Protein AF-A0A7C8MLR4-F1 (afdb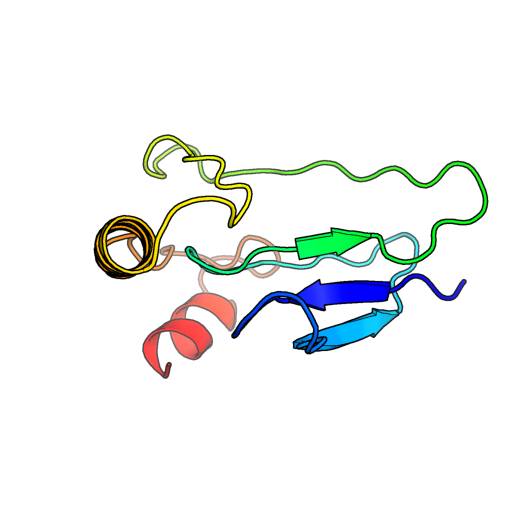_monomer_lite)

Radius of gyration: 14.9 Å; chains: 1; bounding box: 33×39×33 Å

Organism: NCBI:txid100035

Secondary structure (DSSP, 8-state):
---EEE-B-SSSS----EEE--TT------TT-B--BS---SS--------TTSPPP----S-S-HHHHHHHHHHHHTSPPPSSBTTTBTT-SHHHHHTT-

Sequence (101 aa):
MDKSLRECSRGPTAYGNIQKVQKGDVFVLPAGVSHASIESKDDFEYVGFYEVDAPMWDMNYCKDDAEMTATKAERCAQVPIPQADPVFGVDGPLPKIWQSI

Foldseek 3Di:
DFKWKFWDDDDDPDTDDTGGDDPPDDDDDQFPTDIDTPDDDDPDDDDDDDDPPWPDDDDDPPPDDPVVSVVSVVVSVPGDQDCADPVHGNPDCRSVVVVVD

pLDDT: mean 82.24, std 15.69, range [37.28, 95.88]

InterPro domains:
  IPR011051 RmlC-like cupin domain superfamily [SSF51182] (18-58)
  IPR014710 RmlC-like jelly roll fold [G3DSA:2.60.120.10] (6-69)
  IPR047121 Uncharacterized protein YjlB-like [PTHR36448] (13-99)

Structure (mmCIF, N/CA/C/O backbone):
data_AF-A0A7C8MLR4-F1
#
_entry.id   AF-A0A7C8MLR4-F1
#
loop_
_atom_site.group_PDB
_atom_site.id
_atom_site.type_symbol
_atom_site.label_atom_id
_atom_site.label_alt_id
_atom_site.label_comp_id
_atom_site.label_asym_id
_atom_site.label_entity_id
_atom_site.label_seq_id
_atom_site.pdbx_PDB_ins_code
_atom_site.Cartn_x
_atom_site.Cartn_y
_atom_site.Cartn_z
_atom_site.occupancy
_atom_site.B_iso_or_equiv
_atom_site.auth_seq_id
_atom_site.auth_comp_id
_atom_site.auth_asym_id
_atom_site.auth_atom_id
_atom_site.pdbx_PDB_model_num
ATOM 1 N N . MET A 1 1 ? 7.090 -19.382 -8.856 1.00 40.56 1 MET A N 1
ATOM 2 C CA . MET A 1 1 ? 6.160 -18.238 -8.841 1.00 40.56 1 MET A CA 1
ATOM 3 C C . MET A 1 1 ? 6.877 -17.120 -8.112 1.00 40.56 1 MET A C 1
ATOM 5 O O . MET A 1 1 ? 6.848 -17.086 -6.898 1.00 40.56 1 MET A O 1
ATOM 9 N N . ASP A 1 2 ? 7.634 -16.308 -8.844 1.00 37.28 2 ASP A N 1
ATOM 10 C CA . ASP A 1 2 ? 8.369 -15.168 -8.293 1.00 37.28 2 ASP A CA 1
ATOM 11 C C . ASP A 1 2 ? 7.834 -13.935 -9.018 1.00 37.28 2 ASP A C 1
ATOM 13 O O . ASP A 1 2 ? 7.963 -13.867 -10.240 1.00 37.28 2 ASP A O 1
ATOM 17 N N . LYS A 1 3 ? 7.177 -13.008 -8.318 1.00 51.75 3 LYS A N 1
ATOM 18 C CA . LYS A 1 3 ? 6.635 -11.784 -8.935 1.00 51.75 3 LYS A CA 1
ATOM 19 C C . LYS A 1 3 ? 6.851 -10.606 -8.018 1.00 51.75 3 LYS A C 1
ATOM 21 O O . LYS A 1 3 ? 6.333 -10.626 -6.921 1.00 51.75 3 LYS A O 1
ATOM 26 N N . SER A 1 4 ? 7.609 -9.603 -8.424 1.00 50.62 4 SER A N 1
ATOM 27 C CA . SER A 1 4 ? 7.967 -8.500 -7.536 1.00 50.62 4 SER A CA 1
ATOM 28 C C . SER A 1 4 ? 6.994 -7.323 -7.594 1.00 50.62 4 SER A C 1
ATOM 30 O O . SER A 1 4 ? 6.867 -6.700 -8.652 1.00 50.62 4 SER A O 1
ATOM 32 N N . LEU A 1 5 ? 6.388 -6.972 -6.457 1.00 48.66 5 LEU A N 1
ATOM 33 C CA . LEU A 1 5 ? 5.728 -5.679 -6.247 1.00 48.66 5 LEU A CA 1
ATOM 34 C C . LEU A 1 5 ? 6.746 -4.628 -5.793 1.00 48.66 5 LEU A C 1
ATOM 36 O O . LEU A 1 5 ? 7.613 -4.922 -4.971 1.00 48.66 5 LEU A O 1
ATOM 40 N N . ARG A 1 6 ? 6.634 -3.417 -6.348 1.00 58.16 6 ARG A N 1
ATOM 41 C CA . ARG A 1 6 ? 7.402 -2.219 -5.968 1.00 58.16 6 ARG A CA 1
ATOM 42 C C . ARG A 1 6 ? 6.686 -1.460 -4.852 1.00 58.16 6 ARG A C 1
ATOM 44 O O . ARG A 1 6 ? 5.479 -1.309 -4.906 1.00 58.16 6 ARG A O 1
ATOM 51 N N . GLU A 1 7 ? 7.444 -0.891 -3.930 1.00 47.62 7 GLU A N 1
ATOM 52 C CA . GLU A 1 7 ? 7.050 0.258 -3.108 1.00 47.62 7 GLU A CA 1
ATOM 53 C C . GLU A 1 7 ? 7.988 1.412 -3.503 1.00 47.62 7 GLU A C 1
ATOM 55 O O . GLU A 1 7 ? 9.201 1.269 -3.370 1.00 47.62 7 GLU A O 1
ATOM 60 N N . CYS A 1 8 ? 7.510 2.519 -4.089 1.00 43.53 8 CYS A N 1
ATOM 61 C CA . CYS A 1 8 ? 8.410 3.643 -4.405 1.00 43.53 8 CYS A CA 1
ATOM 62 C C . CYS A 1 8 ? 8.463 4.627 -3.247 1.00 43.53 8 CYS A C 1
ATOM 64 O O . CYS A 1 8 ? 7.476 5.308 -2.977 1.00 43.53 8 CYS A O 1
ATOM 66 N N . SER A 1 9 ? 9.636 4.765 -2.638 1.00 44.56 9 SER A N 1
ATOM 67 C CA . SER A 1 9 ? 9.847 5.699 -1.536 1.00 44.56 9 SER A CA 1
ATOM 68 C C . SER A 1 9 ? 10.859 6.813 -1.826 1.00 44.56 9 SER A C 1
ATOM 70 O O . SER A 1 9 ? 11.110 7.584 -0.906 1.00 44.56 9 SER A O 1
ATOM 72 N N . ARG A 1 10 ? 11.438 6.936 -3.046 1.00 42.06 10 ARG A N 1
ATOM 73 C CA . ARG A 1 10 ? 12.292 8.079 -3.480 1.00 42.06 10 ARG A CA 1
ATOM 74 C C . ARG A 1 10 ? 12.849 7.935 -4.922 1.00 42.06 10 ARG A C 1
ATOM 76 O O . ARG A 1 10 ? 13.702 7.092 -5.168 1.00 42.06 10 ARG A O 1
ATOM 83 N N . GLY A 1 11 ? 12.469 8.834 -5.839 1.00 41.69 11 GLY A N 1
ATOM 84 C CA . GLY A 1 11 ? 13.198 9.127 -7.093 1.00 41.69 11 GLY A CA 1
ATOM 85 C C . GLY A 1 11 ? 13.108 8.108 -8.258 1.00 41.69 11 GLY A C 1
ATOM 86 O O . GLY A 1 11 ? 12.576 7.012 -8.099 1.00 41.69 11 GLY A O 1
ATOM 87 N N . PRO A 1 12 ? 13.610 8.473 -9.460 1.00 45.59 12 PRO A N 1
ATOM 88 C CA . PRO A 1 12 ? 13.409 7.714 -10.704 1.00 45.59 12 PRO A CA 1
ATOM 89 C C . PRO A 1 12 ? 14.301 6.469 -10.889 1.00 45.59 12 PRO A C 1
ATOM 91 O O . PRO A 1 12 ? 14.094 5.733 -11.849 1.00 45.59 12 PRO A O 1
ATOM 94 N N . THR A 1 13 ? 15.281 6.210 -10.013 1.00 43.22 13 THR A N 1
ATOM 95 C CA . THR A 1 13 ? 16.286 5.139 -10.217 1.00 43.22 13 THR A CA 1
ATOM 96 C C . THR A 1 13 ? 16.564 4.247 -9.003 1.00 43.22 13 THR A C 1
ATOM 98 O O . THR A 1 13 ? 17.356 3.314 -9.120 1.00 43.22 13 THR A O 1
ATOM 101 N N . ALA A 1 14 ? 15.914 4.469 -7.857 1.00 52.47 14 ALA A N 1
ATOM 102 C CA . ALA A 1 14 ? 16.043 3.599 -6.688 1.00 52.47 14 ALA A CA 1
ATOM 103 C C . ALA A 1 14 ? 14.778 2.747 -6.513 1.00 52.47 14 ALA A C 1
ATOM 105 O O . ALA A 1 14 ? 13.669 3.267 -6.380 1.00 52.47 14 ALA A O 1
ATOM 106 N N . TYR A 1 15 ? 14.941 1.424 -6.522 1.00 55.88 15 TYR A N 1
ATOM 107 C CA . TYR A 1 15 ? 13.875 0.506 -6.131 1.00 55.88 15 TYR A CA 1
ATOM 108 C C . TYR A 1 15 ? 13.687 0.573 -4.611 1.00 55.88 15 TYR A C 1
ATOM 110 O O . TYR A 1 15 ? 14.673 0.604 -3.874 1.00 55.88 15 TYR A O 1
ATOM 118 N N . GLY A 1 16 ? 12.436 0.595 -4.142 1.00 67.56 16 GLY A N 1
ATOM 119 C CA . GLY A 1 16 ? 12.146 0.253 -2.749 1.00 67.56 16 GLY A CA 1
ATOM 120 C C . GLY A 1 16 ? 12.100 -1.263 -2.565 1.00 67.56 16 GLY A C 1
ATOM 121 O O . GLY A 1 16 ? 12.793 -2.005 -3.262 1.00 67.56 16 GLY A O 1
ATOM 122 N N . ASN A 1 17 ? 11.275 -1.737 -1.635 1.00 81.06 17 ASN A N 1
ATOM 123 C CA . ASN A 1 17 ? 11.182 -3.163 -1.337 1.00 81.06 17 ASN A CA 1
ATOM 124 C C . ASN A 1 17 ? 10.577 -3.938 -2.517 1.00 81.06 17 ASN A C 1
ATOM 126 O O . ASN A 1 17 ? 9.544 -3.551 -3.059 1.00 81.06 17 ASN A O 1
ATOM 130 N N . ILE A 1 18 ? 11.233 -5.037 -2.896 1.00 86.00 18 ILE A N 1
ATOM 131 C CA . ILE A 1 18 ? 10.826 -5.942 -3.975 1.00 86.00 18 ILE A CA 1
ATOM 132 C C . ILE A 1 18 ? 10.268 -7.205 -3.319 1.00 86.00 18 ILE A C 1
ATOM 134 O O . ILE A 1 18 ? 11.017 -7.946 -2.684 1.00 86.00 18 ILE A O 1
ATOM 138 N N . GLN A 1 19 ? 8.967 -7.457 -3.479 1.00 87.06 19 GLN A N 1
ATOM 139 C CA . GLN A 1 19 ? 8.288 -8.584 -2.822 1.00 87.06 19 GLN A CA 1
ATOM 140 C C . GLN A 1 19 ? 7.772 -9.607 -3.815 1.00 87.06 19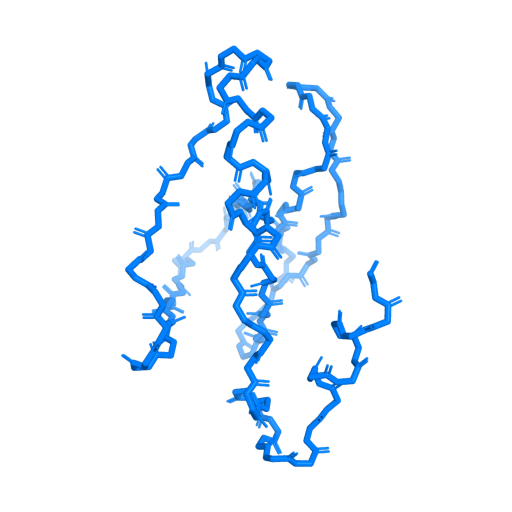 GLN A C 1
ATOM 142 O O . GLN A 1 19 ? 6.959 -9.243 -4.655 1.00 87.06 19 GLN A O 1
ATOM 147 N N . LYS A 1 20 ? 8.200 -10.869 -3.689 1.00 89.00 20 LYS A N 1
ATOM 148 C CA . LYS A 1 20 ? 7.711 -11.995 -4.497 1.00 89.00 20 LYS A CA 1
ATOM 149 C C . LYS A 1 20 ? 6.277 -12.359 -4.099 1.00 89.00 20 LYS A C 1
ATOM 151 O O . LYS A 1 20 ? 6.060 -12.708 -2.947 1.00 89.00 20 LYS A O 1
ATOM 156 N N . VAL A 1 21 ? 5.349 -12.336 -5.055 1.00 88.31 21 VAL A N 1
ATOM 157 C CA . VAL A 1 21 ? 3.939 -12.690 -4.859 1.00 88.31 21 VAL A CA 1
ATOM 158 C C . VAL A 1 21 ? 3.515 -13.908 -5.675 1.00 88.31 21 VAL A C 1
ATOM 160 O O . VAL A 1 21 ? 4.007 -14.168 -6.780 1.00 88.31 21 VAL A O 1
ATOM 163 N N . GLN A 1 22 ? 2.559 -14.646 -5.129 1.00 89.31 22 GLN A N 1
ATOM 164 C CA . GLN A 1 22 ? 1.918 -15.813 -5.716 1.00 89.31 22 GLN A CA 1
ATOM 165 C C . GLN A 1 22 ? 0.396 -15.758 -5.528 1.00 89.31 22 GLN A C 1
ATOM 167 O O . GLN A 1 22 ? -0.157 -14.879 -4.867 1.00 89.31 22 GLN A O 1
ATOM 172 N N . LYS A 1 23 ? -0.313 -16.705 -6.151 1.00 90.75 23 LYS A N 1
ATOM 173 C CA . LYS A 1 23 ? -1.770 -16.799 -6.029 1.00 90.75 23 LYS A CA 1
ATOM 174 C C . LYS A 1 23 ? -2.167 -16.992 -4.562 1.00 90.75 23 LYS A C 1
ATOM 176 O O . LYS A 1 23 ? -1.699 -17.929 -3.924 1.00 90.75 23 LYS A O 1
ATOM 181 N N . GLY A 1 24 ? -3.099 -16.165 -4.096 1.00 91.31 24 GLY A N 1
ATOM 182 C CA . GLY A 1 24 ? -3.614 -16.199 -2.726 1.00 91.31 24 GLY A CA 1
ATOM 183 C C . GLY A 1 24 ? -2.947 -15.194 -1.791 1.00 91.31 24 GLY A C 1
ATOM 184 O O . GLY A 1 24 ? -3.474 -14.968 -0.706 1.00 91.31 24 GLY A O 1
ATOM 185 N N . ASP A 1 25 ? -1.851 -14.559 -2.213 1.00 92.88 25 ASP A N 1
ATOM 186 C CA . ASP A 1 25 ? -1.252 -13.474 -1.442 1.00 92.88 25 ASP A CA 1
ATOM 187 C C . ASP A 1 25 ? -2.146 -12.231 -1.474 1.00 92.88 25 ASP A C 1
ATOM 189 O O . ASP A 1 25 ? -2.754 -11.896 -2.495 1.00 92.88 25 ASP A O 1
ATOM 193 N N . VAL A 1 26 ? -2.176 -11.522 -0.347 1.00 92.31 26 VAL A N 1
ATOM 194 C CA . VAL A 1 26 ? -2.851 -10.235 -0.194 1.00 92.31 26 VAL A CA 1
ATOM 195 C C . VAL A 1 26 ? -1.827 -9.224 0.291 1.00 92.31 26 VAL A C 1
ATOM 197 O O . VAL A 1 26 ? -1.069 -9.488 1.222 1.00 92.31 26 VAL A O 1
ATOM 200 N N . PHE A 1 27 ? -1.810 -8.057 -0.340 1.00 91.00 27 PHE A N 1
ATOM 201 C CA . PHE A 1 27 ? -1.008 -6.919 0.082 1.00 91.00 27 PHE A CA 1
ATOM 202 C C . PHE A 1 27 ? -1.932 -5.734 0.330 1.00 91.00 27 PHE A C 1
ATOM 204 O O . PHE A 1 27 ? -2.865 -5.488 -0.433 1.00 91.00 27 PHE A O 1
ATOM 211 N N . VAL A 1 28 ? -1.660 -5.003 1.407 1.00 91.56 28 VAL A N 1
ATOM 212 C CA . VAL A 1 28 ? -2.389 -3.790 1.771 1.00 91.56 28 VAL A CA 1
ATOM 213 C C . VAL A 1 28 ? -1.378 -2.659 1.850 1.00 91.56 28 VAL A C 1
ATOM 215 O O . VAL A 1 28 ? -0.337 -2.800 2.489 1.00 91.56 28 VAL A O 1
ATOM 218 N N . LEU A 1 29 ? -1.660 -1.561 1.153 1.00 89.38 29 LEU A N 1
ATOM 219 C CA . LEU A 1 29 ? -0.734 -0.444 0.992 1.00 89.38 29 LEU A CA 1
ATOM 220 C C . LEU A 1 29 ? -1.345 0.811 1.627 1.00 89.38 29 LEU A C 1
ATOM 222 O O . LEU A 1 29 ? -2.492 1.129 1.304 1.00 89.38 29 LEU A O 1
ATOM 226 N N . PRO A 1 30 ? -0.617 1.530 2.501 1.00 88.38 30 PRO A N 1
ATOM 227 C CA . PRO A 1 30 ? -1.084 2.812 3.008 1.00 88.38 30 PRO A CA 1
ATOM 228 C C . PRO A 1 30 ? -1.061 3.876 1.901 1.00 88.38 30 PRO A C 1
ATOM 230 O O . PRO A 1 30 ? -0.379 3.740 0.878 1.00 88.38 30 PRO A O 1
ATOM 233 N N . ALA A 1 31 ? -1.802 4.964 2.108 1.00 89.81 31 ALA A N 1
ATOM 234 C CA . ALA A 1 31 ? -1.806 6.091 1.183 1.00 89.81 31 ALA A CA 1
ATOM 235 C C . ALA A 1 31 ? -0.390 6.657 0.974 1.00 89.81 31 ALA A C 1
ATOM 237 O O . ALA A 1 31 ? 0.424 6.710 1.892 1.00 89.81 31 ALA A O 1
ATOM 238 N N . GLY A 1 32 ? -0.096 7.092 -0.252 1.00 87.50 32 GLY A N 1
ATOM 239 C CA . GLY A 1 32 ? 1.225 7.613 -0.625 1.00 87.50 32 GLY A CA 1
ATOM 240 C C . GLY A 1 32 ? 2.239 6.544 -1.039 1.00 87.50 32 GLY A C 1
ATOM 241 O O . GLY A 1 32 ? 3.278 6.886 -1.604 1.00 87.50 32 GLY A O 1
ATOM 242 N N . VAL A 1 33 ? 1.927 5.257 -0.859 1.00 87.12 33 VAL A N 1
ATOM 243 C CA . VAL A 1 33 ? 2.742 4.165 -1.396 1.00 87.12 33 VAL A CA 1
ATOM 244 C C . VAL A 1 33 ? 2.356 3.889 -2.843 1.00 87.12 33 VAL A C 1
ATOM 246 O O . VAL A 1 33 ? 1.247 3.453 -3.149 1.00 87.12 33 VAL A O 1
ATOM 249 N N . SER A 1 34 ? 3.300 4.104 -3.758 1.00 84.50 34 SER A N 1
ATOM 250 C CA . SER A 1 34 ? 3.133 3.655 -5.143 1.00 84.50 34 SER A CA 1
ATOM 251 C C . SER A 1 34 ? 3.678 2.248 -5.327 1.00 84.50 34 SER A C 1
ATOM 253 O O . SER A 1 34 ? 4.695 1.882 -4.734 1.00 84.50 34 SER A O 1
ATOM 255 N N . HIS A 1 35 ? 3.029 1.489 -6.207 1.00 85.50 35 HIS A N 1
ATOM 256 C CA . HIS A 1 35 ? 3.458 0.153 -6.575 1.00 85.50 35 HIS A CA 1
ATOM 257 C C . HIS A 1 35 ? 3.470 -0.066 -8.079 1.00 85.50 35 HIS A C 1
ATOM 259 O O . HIS A 1 35 ? 2.876 0.682 -8.851 1.00 85.50 35 HIS A O 1
ATOM 265 N N . ALA A 1 36 ? 4.217 -1.079 -8.496 1.00 83.94 36 ALA A N 1
ATOM 266 C CA . ALA A 1 36 ? 4.299 -1.525 -9.876 1.00 83.94 36 ALA A CA 1
ATOM 267 C C . ALA A 1 36 ? 4.719 -2.993 -9.917 1.00 83.94 36 ALA A C 1
ATOM 269 O O . ALA A 1 36 ? 5.516 -3.437 -9.087 1.00 83.94 36 ALA A O 1
ATOM 270 N N . SER A 1 37 ? 4.209 -3.713 -10.912 1.00 85.62 37 SER A N 1
ATOM 271 C CA . SER A 1 37 ? 4.739 -5.015 -11.303 1.00 85.62 37 SER A CA 1
ATOM 272 C C . SER A 1 37 ? 6.024 -4.802 -12.100 1.00 85.62 37 SER A C 1
ATOM 274 O O . SER A 1 37 ? 5.998 -4.130 -13.129 1.00 85.62 37 SER A O 1
ATOM 276 N N . ILE A 1 38 ? 7.141 -5.361 -11.631 1.00 83.19 38 ILE A N 1
ATOM 277 C CA . ILE A 1 38 ? 8.427 -5.294 -12.354 1.00 83.19 38 ILE A CA 1
ATOM 278 C C . ILE A 1 38 ? 8.551 -6.453 -13.346 1.00 83.19 38 ILE A C 1
ATOM 280 O O . ILE A 1 38 ? 8.946 -6.258 -14.491 1.00 83.19 38 ILE A O 1
ATOM 284 N N . GLU A 1 39 ? 8.158 -7.652 -12.919 1.00 82.75 39 GLU A N 1
ATOM 285 C CA . GLU A 1 39 ? 8.120 -8.852 -13.747 1.00 82.75 39 GLU A CA 1
ATOM 286 C C . GLU A 1 39 ? 6.777 -9.552 -13.558 1.00 82.75 39 GLU A C 1
ATOM 288 O O . GLU A 1 39 ? 6.335 -9.786 -12.431 1.00 82.75 39 GLU A O 1
ATOM 293 N N . SER A 1 40 ? 6.148 -9.926 -14.671 1.00 79.50 40 SER A N 1
ATOM 294 C CA . SER A 1 40 ? 4.975 -10.794 -14.678 1.00 79.50 40 SER A CA 1
ATOM 295 C C . SER A 1 40 ? 5.224 -11.958 -15.631 1.00 79.50 40 SER A C 1
ATOM 297 O O . SER A 1 40 ? 5.815 -11.791 -16.697 1.00 79.50 40 SER A O 1
ATOM 299 N N . LYS A 1 41 ? 4.833 -13.153 -15.197 1.00 74.12 41 LYS A N 1
ATOM 300 C CA . LYS A 1 41 ? 4.861 -14.395 -15.973 1.00 74.12 41 LYS A CA 1
ATOM 301 C C . LYS A 1 41 ? 3.484 -15.034 -15.870 1.00 74.12 41 LYS A C 1
ATOM 303 O O . LYS A 1 41 ? 2.832 -14.882 -14.825 1.00 74.12 41 LYS A O 1
ATOM 308 N N . ASP A 1 42 ? 3.099 -15.744 -16.926 1.00 79.81 42 ASP A N 1
ATOM 309 C CA . ASP A 1 42 ? 1.750 -16.284 -17.128 1.00 79.81 42 ASP A CA 1
ATOM 310 C C . ASP A 1 42 ? 0.679 -15.169 -17.124 1.00 79.81 42 ASP A C 1
ATOM 312 O O . ASP A 1 42 ? 1.007 -13.980 -17.131 1.00 79.81 42 ASP A O 1
ATOM 316 N N . ASP A 1 43 ? -0.599 -15.542 -17.077 1.00 82.81 43 ASP A N 1
ATOM 317 C CA . ASP A 1 43 ? -1.729 -14.608 -16.993 1.00 82.81 43 ASP A CA 1
ATOM 318 C C . ASP A 1 43 ? -1.893 -14.093 -15.549 1.00 82.81 43 ASP A C 1
ATOM 320 O O . ASP A 1 43 ? -2.738 -14.547 -14.776 1.00 82.81 43 ASP A O 1
ATOM 324 N N . PHE A 1 44 ? -0.991 -13.201 -15.121 1.00 81.69 44 PHE A N 1
ATOM 325 C CA . PHE A 1 44 ? -1.090 -12.556 -13.811 1.00 81.69 44 PHE A CA 1
ATOM 326 C C . PHE A 1 44 ? -2.259 -11.576 -13.765 1.00 81.69 44 PHE A C 1
ATOM 328 O O . PHE A 1 44 ? -2.256 -10.575 -14.477 1.00 81.69 44 PHE A O 1
ATOM 335 N N . GLU A 1 45 ? -3.176 -11.798 -12.832 1.00 88.06 45 GLU A N 1
ATOM 336 C CA . GLU A 1 45 ? -4.275 -10.885 -12.552 1.00 88.06 45 GLU A CA 1
ATOM 337 C C . GLU A 1 45 ? -4.382 -10.644 -11.047 1.00 88.06 45 GLU A C 1
ATOM 339 O O . GLU A 1 45 ? -4.125 -11.535 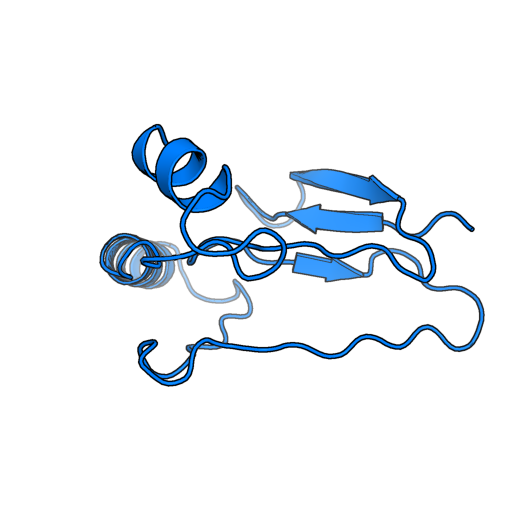-10.230 1.00 88.06 45 GLU A O 1
ATOM 344 N N . TYR A 1 46 ? -4.770 -9.428 -10.681 1.00 90.44 46 TYR A N 1
ATOM 345 C CA . TYR A 1 46 ? -5.154 -9.074 -9.324 1.00 90.44 46 TYR A CA 1
ATOM 346 C C . TYR A 1 46 ? -6.312 -8.084 -9.374 1.00 90.44 46 TYR A C 1
ATOM 348 O O . TYR A 1 46 ? -6.536 -7.404 -10.376 1.00 90.44 46 TYR A O 1
ATOM 356 N N . VAL A 1 47 ? -7.044 -8.006 -8.271 1.00 91.56 47 VAL A N 1
ATOM 357 C CA . VAL A 1 47 ? -8.142 -7.062 -8.082 1.00 91.56 47 VAL A CA 1
ATOM 358 C C . VAL A 1 47 ? -7.791 -6.132 -6.931 1.00 91.56 47 VAL A C 1
ATOM 360 O O . VAL A 1 47 ? -7.260 -6.567 -5.910 1.00 91.56 47 VAL A O 1
ATOM 363 N N . GLY A 1 48 ? -8.038 -4.842 -7.131 1.00 89.62 48 GLY A N 1
ATOM 364 C CA . GLY A 1 48 ? -7.864 -3.819 -6.108 1.00 89.62 48 GLY A CA 1
ATOM 365 C C . GLY A 1 48 ? -9.196 -3.487 -5.453 1.00 89.62 48 GLY A C 1
ATOM 366 O O . GLY A 1 48 ? -10.225 -3.432 -6.128 1.00 89.62 48 GLY A O 1
ATOM 367 N N . PHE A 1 49 ? -9.160 -3.229 -4.151 1.00 88.69 49 PHE A N 1
ATOM 368 C CA . PHE A 1 49 ? -10.311 -2.782 -3.379 1.00 88.69 49 PHE A CA 1
ATOM 369 C C . PHE A 1 49 ? -9.927 -1.544 -2.576 1.00 88.69 49 PHE A C 1
ATOM 371 O O . PHE A 1 49 ? -8.791 -1.415 -2.123 1.00 88.69 49 PHE A O 1
ATOM 378 N N . TYR A 1 50 ? -10.898 -0.661 -2.391 1.00 86.81 50 TYR A N 1
ATOM 379 C CA . TYR A 1 50 ? -10.827 0.468 -1.474 1.00 86.81 50 TYR A CA 1
ATOM 380 C C . TYR A 1 50 ? -11.989 0.333 -0.493 1.00 86.81 50 TYR A C 1
ATOM 382 O O . TYR A 1 50 ? -13.032 -0.222 -0.852 1.00 86.81 50 TYR A O 1
ATOM 390 N N . GLU A 1 51 ? -11.815 0.805 0.739 1.00 84.44 51 GLU A N 1
ATOM 391 C CA . GLU A 1 51 ? -12.917 0.805 1.701 1.00 84.44 51 GLU A CA 1
ATOM 392 C C . GLU A 1 51 ? -14.059 1.696 1.207 1.00 84.44 51 GLU A C 1
ATOM 394 O O . GLU A 1 51 ? -13.829 2.713 0.553 1.00 84.44 51 GLU A O 1
ATOM 399 N N . VAL A 1 52 ? -15.298 1.312 1.523 1.00 83.69 52 VAL A N 1
ATOM 400 C CA . VAL A 1 52 ? -16.506 2.003 1.039 1.00 83.69 52 VAL A CA 1
ATOM 401 C C . VAL A 1 52 ? -16.533 3.470 1.473 1.00 83.69 52 VAL A C 1
ATOM 403 O O . VAL A 1 52 ? -16.920 4.329 0.685 1.00 83.69 52 VAL A O 1
ATOM 406 N N . ASP A 1 53 ? -16.075 3.747 2.693 1.00 84.19 53 ASP A N 1
ATOM 407 C CA . ASP A 1 53 ? -16.056 5.088 3.283 1.00 84.19 53 ASP A CA 1
ATOM 408 C C . ASP A 1 53 ? -14.694 5.789 3.132 1.00 84.19 53 ASP A C 1
ATOM 410 O O . ASP A 1 53 ? -14.472 6.860 3.705 1.00 84.19 53 ASP A O 1
ATOM 414 N N . ALA A 1 54 ? -13.761 5.203 2.371 1.00 83.25 54 ALA A N 1
ATOM 415 C CA . ALA A 1 54 ? -12.486 5.848 2.093 1.00 83.25 54 ALA A CA 1
ATOM 416 C C . ALA A 1 54 ? -12.689 7.108 1.232 1.00 83.25 54 ALA A C 1
ATOM 418 O O . ALA A 1 54 ? -13.598 7.162 0.395 1.00 83.25 54 ALA A O 1
ATOM 419 N N . PRO A 1 55 ? -11.811 8.121 1.369 1.00 85.81 55 PRO A N 1
ATOM 420 C CA . PRO A 1 55 ? -11.745 9.207 0.404 1.00 85.81 55 PRO A CA 1
ATOM 421 C C . PRO A 1 55 ? -11.625 8.669 -1.027 1.00 85.81 55 PRO A C 1
ATOM 423 O O . PRO A 1 55 ? -11.013 7.623 -1.257 1.00 85.81 55 PRO A O 1
ATOM 426 N N . MET A 1 56 ? -12.169 9.411 -1.997 1.00 88.12 56 MET A N 1
ATOM 427 C CA . MET A 1 56 ? -12.008 9.078 -3.414 1.00 88.12 56 MET A CA 1
ATOM 428 C C . MET A 1 56 ? -10.522 8.881 -3.734 1.00 88.12 56 MET A C 1
ATOM 430 O O . MET A 1 56 ? -9.693 9.725 -3.388 1.00 88.12 56 MET A O 1
ATOM 434 N N . TRP A 1 57 ? -10.196 7.768 -4.390 1.00 84.88 57 TRP A N 1
ATOM 435 C CA . TRP A 1 57 ? -8.818 7.448 -4.737 1.00 84.88 57 TRP A CA 1
ATOM 436 C C . TRP A 1 57 ? -8.230 8.508 -5.681 1.00 84.88 57 TRP A C 1
ATOM 438 O O . TRP A 1 57 ? -8.902 9.003 -6.586 1.00 84.88 57 TRP A O 1
ATOM 448 N N . ASP A 1 58 ? -6.952 8.832 -5.479 1.00 86.31 58 ASP A N 1
ATOM 449 C CA . ASP A 1 58 ? -6.186 9.757 -6.319 1.00 86.31 58 ASP A CA 1
ATOM 450 C C . ASP A 1 58 ? -4.991 9.021 -6.946 1.00 86.31 58 ASP A C 1
ATOM 452 O O . ASP A 1 58 ? -4.003 8.700 -6.275 1.00 86.31 58 ASP A O 1
ATOM 456 N N . MET A 1 59 ? -5.094 8.701 -8.240 1.00 84.62 59 MET A N 1
ATOM 457 C CA . MET A 1 59 ? -4.048 7.981 -8.970 1.00 84.62 59 MET A CA 1
ATOM 458 C C . MET A 1 59 ? -2.907 8.913 -9.368 1.00 84.62 59 MET A C 1
ATOM 460 O O . MET A 1 59 ? -3.036 9.757 -10.254 1.00 84.62 59 MET A O 1
ATOM 464 N N . ASN A 1 60 ? -1.740 8.671 -8.775 1.00 85.75 60 ASN A N 1
ATOM 465 C CA . ASN A 1 60 ? -0.538 9.457 -8.999 1.00 85.75 60 ASN A CA 1
ATOM 466 C C . ASN A 1 60 ? 0.567 8.616 -9.651 1.00 85.75 60 ASN A C 1
ATOM 468 O O . ASN A 1 60 ? 0.967 7.579 -9.132 1.00 85.75 60 ASN A O 1
ATOM 472 N N . TYR A 1 61 ? 1.099 9.093 -10.780 1.00 84.06 61 TYR A N 1
ATOM 473 C CA . TYR A 1 61 ? 2.127 8.387 -11.564 1.00 84.06 61 TYR A CA 1
ATOM 474 C C . TYR A 1 61 ? 3.567 8.791 -11.214 1.00 84.06 61 TYR A C 1
ATOM 476 O O . TYR A 1 61 ? 4.497 8.370 -11.901 1.00 84.06 61 TYR A O 1
ATOM 484 N N . CYS A 1 62 ? 3.753 9.622 -10.181 1.00 80.19 62 CYS A N 1
ATOM 485 C CA . CYS A 1 62 ? 5.056 10.148 -9.752 1.00 80.19 62 CYS A CA 1
ATOM 486 C C . CYS A 1 62 ? 5.829 10.870 -10.877 1.00 80.19 62 CYS A C 1
ATOM 488 O O . CYS A 1 62 ? 7.034 10.673 -11.025 1.00 80.19 62 CYS A O 1
ATOM 490 N N . LYS A 1 63 ? 5.127 11.662 -11.701 1.00 86.25 63 LYS A N 1
ATOM 491 C CA . LYS A 1 63 ? 5.713 12.417 -12.829 1.00 86.25 63 LYS A CA 1
ATOM 492 C C . LYS A 1 63 ? 5.750 13.931 -12.617 1.00 86.25 63 LYS A C 1
ATOM 494 O O . LYS A 1 63 ? 6.330 14.627 -13.443 1.00 86.25 63 LYS A O 1
ATOM 499 N N . ASP A 1 64 ? 5.105 14.423 -11.566 1.00 89.50 64 ASP A N 1
ATOM 500 C CA . ASP A 1 64 ? 5.057 15.850 -11.265 1.00 89.50 64 ASP A CA 1
ATOM 501 C C . ASP A 1 64 ? 6.371 16.338 -10.650 1.00 89.50 64 ASP A C 1
ATOM 503 O O . ASP A 1 64 ? 7.229 15.547 -10.247 1.00 89.50 64 ASP A O 1
ATOM 507 N N . ASP A 1 65 ? 6.522 17.656 -10.573 1.00 92.88 65 ASP A N 1
ATOM 508 C CA . ASP A 1 65 ? 7.660 18.283 -9.913 1.00 92.88 65 ASP A CA 1
ATOM 509 C C . ASP A 1 65 ? 7.668 18.054 -8.386 1.00 92.88 65 ASP A C 1
ATOM 511 O O . ASP A 1 65 ? 6.759 17.462 -7.791 1.00 92.88 65 ASP A O 1
ATOM 515 N N . ALA A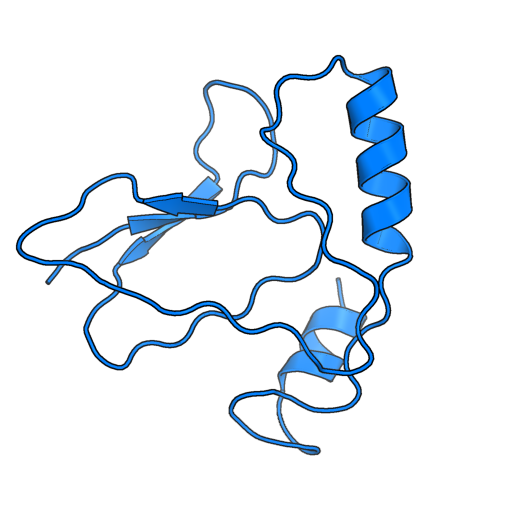 1 66 ? 8.749 18.499 -7.743 1.00 90.56 66 ALA A N 1
ATOM 516 C CA . ALA A 1 66 ? 8.965 18.300 -6.315 1.00 90.56 66 ALA A CA 1
ATOM 517 C C . ALA A 1 66 ? 7.925 19.019 -5.438 1.00 90.56 66 ALA A C 1
ATOM 519 O O . ALA A 1 66 ? 7.556 18.487 -4.393 1.00 90.56 66 ALA A O 1
ATOM 520 N N . GLU A 1 67 ? 7.442 20.1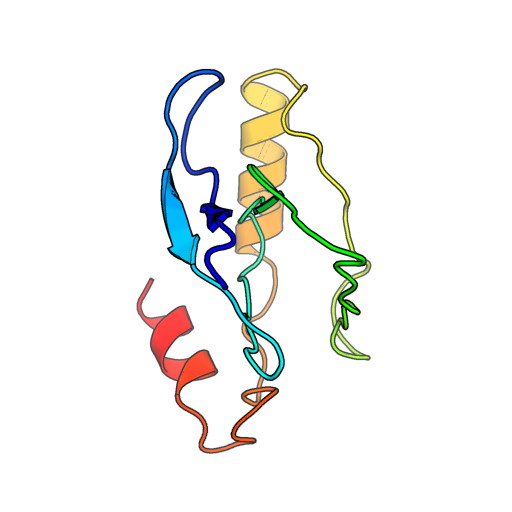91 -5.858 1.00 94.88 67 GLU A N 1
ATOM 521 C CA . GLU A 1 67 ? 6.464 20.981 -5.104 1.00 94.88 67 GLU A CA 1
ATOM 522 C C . GLU A 1 67 ? 5.102 20.282 -5.117 1.00 94.88 67 GLU A C 1
ATOM 524 O O . GLU A 1 67 ? 4.540 19.971 -4.066 1.00 94.88 67 GLU A O 1
ATOM 529 N N . MET A 1 68 ? 4.630 19.905 -6.304 1.00 92.94 68 MET A N 1
ATOM 530 C CA . MET A 1 68 ? 3.390 19.153 -6.470 1.00 92.94 68 MET A CA 1
ATOM 531 C C . MET A 1 68 ? 3.456 17.781 -5.797 1.00 92.94 68 MET A C 1
ATOM 533 O O . MET A 1 68 ? 2.469 17.324 -5.213 1.00 92.94 68 MET A O 1
ATOM 537 N N . THR A 1 69 ? 4.616 17.122 -5.839 1.00 90.69 69 THR A N 1
ATOM 538 C CA . THR A 1 69 ? 4.842 15.859 -5.125 1.00 90.69 69 THR A CA 1
ATOM 539 C C . THR A 1 69 ? 4.731 16.049 -3.610 1.00 90.69 69 THR A C 1
ATOM 541 O O . THR A 1 69 ? 4.099 15.225 -2.950 1.00 90.69 69 THR A O 1
ATOM 544 N N . ALA A 1 70 ? 5.278 17.135 -3.055 1.00 91.12 70 ALA A N 1
ATOM 545 C CA . ALA A 1 70 ? 5.161 17.447 -1.631 1.00 91.12 70 ALA A CA 1
ATOM 546 C C . ALA A 1 70 ? 3.702 17.704 -1.222 1.00 91.12 70 ALA A C 1
ATOM 548 O O . ALA A 1 70 ? 3.223 17.098 -0.266 1.00 91.12 70 ALA A O 1
ATOM 549 N N . THR A 1 71 ? 2.949 18.488 -2.003 1.00 94.19 71 THR A N 1
ATOM 550 C CA . THR A 1 71 ? 1.510 18.699 -1.763 1.00 94.19 71 THR A CA 1
ATOM 551 C C . THR A 1 71 ? 0.722 17.385 -1.781 1.00 94.19 71 THR A C 1
ATOM 553 O O . THR A 1 71 ? -0.191 17.180 -0.980 1.00 94.19 71 THR A O 1
ATOM 556 N N . LYS A 1 72 ? 1.053 16.460 -2.688 1.00 91.69 72 LYS A N 1
ATOM 557 C CA . LYS A 1 72 ? 0.415 15.134 -2.739 1.00 91.69 72 LYS A CA 1
ATOM 558 C C . LYS A 1 72 ? 0.779 14.280 -1.527 1.00 91.69 72 LYS A C 1
ATOM 560 O O . LYS A 1 72 ? -0.098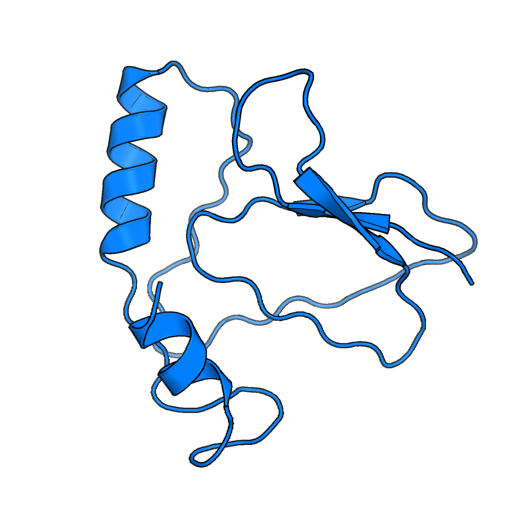 13.607 -0.989 1.00 91.69 72 LYS A O 1
ATOM 565 N N . ALA A 1 73 ? 2.029 14.333 -1.072 1.00 90.69 73 ALA A N 1
ATOM 566 C CA . ALA A 1 73 ? 2.463 13.642 0.138 1.00 90.69 73 ALA A CA 1
ATOM 567 C C . ALA A 1 73 ? 1.714 14.149 1.384 1.00 90.69 73 ALA A C 1
ATOM 569 O O . ALA A 1 73 ? 1.236 13.337 2.174 1.00 90.69 73 ALA A O 1
ATOM 570 N N . GLU A 1 74 ? 1.520 15.465 1.515 1.00 93.31 74 GLU A N 1
ATOM 571 C CA . GLU A 1 74 ? 0.712 16.059 2.589 1.00 93.31 74 GLU A CA 1
ATOM 572 C C . GLU A 1 74 ? -0.732 15.545 2.569 1.00 93.31 74 GLU A C 1
ATOM 574 O O . GLU A 1 74 ? -1.263 15.170 3.611 1.00 93.31 74 GLU A O 1
ATOM 579 N N . ARG A 1 75 ? -1.360 15.454 1.388 1.00 92.31 75 ARG A N 1
ATOM 580 C CA . ARG A 1 75 ? -2.708 14.874 1.251 1.00 92.31 75 ARG A CA 1
ATOM 581 C C . ARG A 1 75 ? -2.752 13.402 1.647 1.00 92.31 75 ARG A C 1
ATOM 583 O O . ARG A 1 75 ? -3.688 12.999 2.329 1.00 92.31 75 ARG A O 1
ATOM 590 N N . CYS A 1 76 ? -1.750 12.614 1.256 1.00 91.25 76 CYS A N 1
ATOM 591 C CA . CYS A 1 76 ? -1.662 11.204 1.642 1.00 91.25 76 CYS A CA 1
ATOM 592 C C . CYS A 1 76 ? -1.582 11.042 3.165 1.00 91.25 76 CYS A C 1
ATOM 594 O O . CYS A 1 76 ? -2.244 10.166 3.710 1.00 91.25 76 CYS A O 1
ATOM 596 N N . ALA A 1 77 ? -0.847 11.921 3.854 1.00 90.81 77 ALA A N 1
ATOM 597 C CA . ALA A 1 77 ? -0.737 11.909 5.313 1.00 90.81 77 ALA A CA 1
ATOM 598 C C . ALA A 1 77 ? -2.056 12.242 6.041 1.00 90.81 77 ALA A C 1
ATOM 600 O O . ALA A 1 77 ? -2.186 11.950 7.225 1.00 90.81 77 ALA A O 1
ATOM 601 N N . GLN A 1 78 ? -3.033 12.845 5.353 1.00 91.88 78 GLN A N 1
ATOM 602 C CA . GLN A 1 78 ? -4.369 13.117 5.899 1.00 91.88 78 GLN A CA 1
ATOM 603 C C . GLN A 1 78 ? -5.366 11.976 5.653 1.00 91.88 78 GLN A C 1
ATOM 605 O O . GLN A 1 78 ? -6.505 12.058 6.115 1.00 91.88 78 GLN A O 1
ATOM 610 N N . VAL A 1 79 ? -4.983 10.926 4.916 1.00 91.62 79 VAL A N 1
ATOM 611 C CA . VAL A 1 79 ? -5.859 9.769 4.715 1.00 91.62 79 VAL A CA 1
ATOM 612 C C . VAL A 1 79 ? -6.008 9.028 6.049 1.00 91.62 79 VAL A C 1
ATOM 614 O O . VAL A 1 79 ? -4.995 8.647 6.640 1.00 91.62 79 VAL A O 1
ATOM 617 N N . PRO A 1 80 ? -7.242 8.817 6.545 1.00 91.88 80 PRO A N 1
ATOM 618 C CA . PRO A 1 80 ? -7.454 8.145 7.819 1.00 91.88 80 PRO A CA 1
ATOM 619 C C . PRO A 1 80 ? -6.924 6.712 7.810 1.00 91.88 80 PRO A C 1
ATOM 621 O O . PRO A 1 80 ? -7.026 5.999 6.812 1.00 91.88 80 PRO A O 1
ATOM 624 N N . ILE A 1 81 ? -6.425 6.270 8.962 1.00 91.62 81 ILE A N 1
ATOM 625 C CA . ILE A 1 81 ? -6.135 4.855 9.195 1.00 91.62 81 ILE A CA 1
ATOM 626 C C . ILE A 1 81 ? -7.476 4.106 9.290 1.00 91.62 81 ILE A C 1
ATOM 628 O O . ILE A 1 81 ? -8.374 4.571 10.008 1.00 91.62 81 ILE A O 1
ATOM 632 N N . PRO A 1 82 ? -7.631 2.967 8.594 1.00 91.56 82 PRO A N 1
ATOM 633 C CA . PRO A 1 82 ? -8.867 2.199 8.617 1.00 91.56 82 PRO A CA 1
ATOM 634 C C . PRO A 1 82 ? -9.171 1.668 10.021 1.00 91.56 82 PRO A C 1
ATOM 636 O O . PRO A 1 82 ? -8.270 1.374 10.810 1.00 91.56 82 PRO A O 1
ATOM 639 N N . GLN A 1 83 ? -10.459 1.532 10.341 1.00 90.81 83 GLN A N 1
ATOM 640 C CA . GLN A 1 83 ? -10.902 1.039 11.654 1.00 90.81 83 GLN A CA 1
ATOM 641 C C . GLN A 1 83 ? -10.705 -0.474 11.820 1.00 90.81 83 GLN A C 1
ATOM 643 O O . GLN A 1 83 ? -10.682 -0.968 12.946 1.00 90.81 83 GLN A O 1
ATOM 648 N N . ALA A 1 84 ? -10.574 -1.212 10.717 1.00 92.19 84 ALA A N 1
ATOM 649 C CA . ALA A 1 84 ? -10.399 -2.655 10.707 1.00 92.19 84 ALA A CA 1
ATOM 650 C C . ALA A 1 84 ? -9.339 -3.063 9.681 1.00 92.19 84 ALA A C 1
ATOM 652 O O . ALA A 1 84 ? -9.088 -2.369 8.701 1.00 92.19 84 ALA A O 1
ATOM 653 N N . ASP A 1 85 ? -8.721 -4.215 9.906 1.00 94.00 85 ASP A N 1
ATOM 654 C CA . ASP A 1 85 ? -7.863 -4.853 8.920 1.00 94.00 85 ASP A CA 1
ATOM 655 C C . ASP A 1 85 ? -8.740 -5.544 7.854 1.00 94.00 85 ASP A C 1
ATOM 657 O O . ASP A 1 85 ? -9.627 -6.324 8.216 1.00 94.00 85 ASP A O 1
ATOM 661 N N . PRO A 1 86 ? -8.524 -5.314 6.548 1.00 90.75 86 PRO A N 1
ATOM 662 C CA . PRO A 1 86 ? -9.353 -5.907 5.498 1.00 90.75 86 PRO A CA 1
ATOM 663 C C . PRO A 1 86 ? -9.183 -7.430 5.372 1.00 90.75 86 PRO A C 1
ATOM 665 O O . PRO A 1 86 ? -10.003 -8.084 4.730 1.00 90.75 86 PRO A O 1
ATOM 668 N N . VAL A 1 87 ? -8.133 -8.005 5.970 1.00 93.12 87 VAL A N 1
ATOM 669 C CA . VAL A 1 87 ? -7.860 -9.448 5.986 1.00 93.12 87 VAL A CA 1
ATOM 670 C C . VAL A 1 87 ? -8.272 -10.068 7.319 1.00 93.12 87 VAL A C 1
ATOM 672 O O . VAL A 1 87 ? -8.904 -11.123 7.340 1.00 93.12 87 VAL A O 1
ATOM 675 N N . PHE A 1 88 ? -7.924 -9.421 8.433 1.00 94.75 88 PHE A N 1
ATOM 676 C CA . PHE A 1 88 ? -8.079 -9.988 9.780 1.00 94.75 88 PHE A CA 1
ATOM 677 C C . PHE A 1 88 ? -9.232 -9.387 10.604 1.00 94.75 88 PHE A C 1
ATOM 679 O O . PHE A 1 88 ? -9.508 -9.861 11.705 1.00 94.75 88 PHE A O 1
ATOM 686 N N . GLY A 1 89 ? -9.932 -8.376 10.090 1.00 93.75 89 GLY A N 1
ATOM 687 C CA . GLY A 1 89 ? -11.052 -7.719 10.762 1.00 93.75 89 GLY A CA 1
ATOM 688 C C . GLY A 1 89 ? -10.630 -6.733 11.858 1.00 93.75 89 GLY A C 1
ATOM 689 O O . GLY A 1 89 ? -9.515 -6.216 11.872 1.00 93.75 89 GLY A O 1
ATOM 690 N N . VAL A 1 90 ? -11.552 -6.448 12.782 1.00 93.19 90 VAL A N 1
ATOM 691 C CA . VAL A 1 90 ? -11.419 -5.391 13.811 1.00 93.19 90 VAL A CA 1
ATOM 692 C C . VAL A 1 90 ? -10.226 -5.573 14.754 1.00 93.19 90 VAL A C 1
ATOM 694 O O . VAL A 1 90 ? -9.650 -4.591 15.211 1.00 93.19 90 VAL A O 1
ATOM 697 N N . ASP A 1 91 ? -9.819 -6.817 15.005 1.00 94.00 91 ASP A N 1
ATOM 698 C CA . ASP A 1 91 ? -8.682 -7.149 15.875 1.00 94.00 91 ASP A CA 1
ATOM 699 C C . ASP A 1 91 ? -7.378 -7.372 15.097 1.00 94.00 91 ASP A C 1
ATOM 701 O O . ASP A 1 91 ? -6.355 -7.765 15.669 1.00 94.00 91 ASP A O 1
ATOM 705 N N . GLY A 1 92 ? -7.408 -7.125 13.787 1.00 95.88 92 GLY A N 1
ATOM 706 C CA . GLY A 1 92 ? -6.262 -7.292 12.917 1.00 95.88 92 GLY A CA 1
ATOM 707 C C . GLY A 1 92 ? -5.106 -6.340 13.240 1.00 95.88 92 GLY A C 1
ATOM 708 O O . GLY A 1 92 ? -5.273 -5.309 13.901 1.00 95.88 92 GLY A O 1
ATOM 709 N N . PRO A 1 93 ? -3.890 -6.685 12.798 1.00 95.19 93 PRO A N 1
ATOM 710 C CA . PRO A 1 93 ? -2.694 -5.931 13.144 1.00 95.19 93 PRO A CA 1
ATOM 711 C C . PRO A 1 93 ? -2.586 -4.589 12.408 1.00 95.19 93 PRO A C 1
ATOM 713 O O . PRO A 1 93 ? -1.922 -3.687 12.921 1.00 95.19 93 PRO A O 1
ATOM 716 N N . LEU A 1 94 ? -3.206 -4.440 11.232 1.00 94.00 94 LEU A N 1
ATOM 717 C CA . LEU A 1 94 ? -2.937 -3.319 10.330 1.00 94.00 94 LEU A CA 1
ATOM 718 C C . LEU A 1 94 ? -3.156 -1.932 10.954 1.00 94.00 94 LEU A C 1
ATOM 720 O O . LEU A 1 94 ? -2.214 -1.137 10.888 1.00 94.00 94 LEU A O 1
ATOM 724 N N . PRO A 1 95 ? -4.289 -1.623 11.622 1.00 93.38 95 PRO A N 1
ATOM 725 C CA . PRO A 1 95 ? -4.484 -0.295 12.207 1.00 93.38 95 PRO A CA 1
ATOM 726 C C . PRO A 1 95 ? -3.397 0.075 13.225 1.00 93.38 95 PRO A C 1
ATOM 728 O O . PRO A 1 95 ? -2.943 1.215 13.266 1.00 93.38 95 PRO A O 1
ATOM 731 N N . LYS A 1 96 ? -2.918 -0.903 14.008 1.00 93.94 96 LYS A N 1
ATOM 732 C CA . LYS A 1 96 ? -1.849 -0.702 15.002 1.00 93.94 96 LYS A CA 1
ATOM 733 C C . LYS A 1 96 ? -0.491 -0.489 14.340 1.00 93.94 96 LYS A C 1
ATOM 735 O O . LYS A 1 96 ? 0.261 0.376 14.775 1.00 93.94 96 LYS A O 1
ATOM 740 N N . ILE A 1 97 ? -0.181 -1.269 13.299 1.00 92.94 97 ILE A N 1
ATOM 741 C CA . ILE A 1 97 ? 1.068 -1.121 12.542 1.00 92.94 97 ILE A CA 1
ATOM 742 C C . ILE A 1 97 ? 1.129 0.284 11.945 1.00 92.94 97 ILE A C 1
ATOM 744 O O . ILE A 1 97 ? 2.121 0.974 12.144 1.00 92.94 97 ILE A O 1
ATOM 748 N N . TRP A 1 98 ? 0.069 0.741 11.278 1.00 91.38 98 TRP A N 1
ATOM 749 C CA . TRP A 1 98 ? 0.070 2.036 10.591 1.00 91.38 98 TRP A CA 1
ATOM 750 C C . TRP A 1 98 ? 0.052 3.243 11.530 1.00 91.38 98 TRP A C 1
ATOM 752 O O . TRP A 1 98 ? 0.591 4.279 11.170 1.00 91.38 98 TRP A O 1
ATOM 762 N N . GLN A 1 99 ? -0.484 3.116 12.747 1.00 89.00 99 GLN A N 1
ATOM 763 C CA . GLN A 1 99 ? -0.387 4.171 13.769 1.00 89.00 99 GLN A CA 1
ATOM 764 C C . GLN A 1 99 ? 1.039 4.380 14.301 1.00 89.00 99 GLN A C 1
ATOM 766 O O . GLN A 1 99 ? 1.299 5.374 14.976 1.00 89.00 99 GLN A O 1
ATOM 771 N N . SER A 1 100 ? 1.943 3.428 14.058 1.00 84.62 100 SER A N 1
ATOM 772 C CA . SER A 1 100 ? 3.323 3.463 14.557 1.00 84.62 100 SER A CA 1
ATOM 773 C C . SER A 1 100 ? 4.348 3.999 13.550 1.00 84.62 100 SER A C 1
ATOM 775 O O . SER A 1 100 ? 5.539 4.023 13.865 1.00 84.62 100 SER A O 1
ATOM 777 N N . ILE A 1 101 ? 3.891 4.395 12.358 1.00 70.25 101 ILE A N 1
ATOM 778 C CA . ILE A 1 101 ? 4.702 4.904 11.239 1.00 70.25 101 ILE A CA 1
ATOM 779 C C . ILE A 1 101 ? 4.543 6.421 11.162 1.00 70.25 101 ILE A C 1
ATOM 781 O O . ILE A 1 101 ? 5.575 7.098 10.956 1.00 70.25 101 ILE A O 1
#